Protein AF-A0A951XEW5-F1 (afdb_monomer_lite)

Structure (mmCIF, N/CA/C/O backbone):
data_AF-A0A951XEW5-F1
#
_entry.id   AF-A0A951XEW5-F1
#
loop_
_atom_site.group_PDB
_atom_site.id
_atom_site.type_symbol
_atom_site.label_atom_id
_atom_site.label_alt_id
_atom_site.label_comp_id
_atom_site.label_asym_id
_atom_site.label_entity_id
_atom_site.label_seq_id
_atom_site.pdbx_PDB_ins_code
_atom_site.Cartn_x
_atom_site.Cartn_y
_atom_site.Cartn_z
_atom_site.occupancy
_atom_site.B_iso_or_equiv
_atom_site.auth_seq_id
_atom_site.auth_comp_id
_atom_site.auth_asym_id
_atom_site.auth_atom_id
_atom_site.pdbx_PDB_model_num
ATOM 1 N N . MET A 1 1 ? -0.725 0.620 64.147 1.00 62.03 1 MET A N 1
ATOM 2 C CA . MET A 1 1 ? 0.063 -0.093 63.107 1.00 62.03 1 MET A CA 1
ATOM 3 C C . MET A 1 1 ? -0.770 -1.075 62.285 1.00 62.03 1 MET A C 1
ATOM 5 O O . MET A 1 1 ? -0.564 -1.118 61.082 1.00 62.03 1 MET A O 1
ATOM 9 N N . LYS A 1 2 ? -1.719 -1.820 62.874 1.00 61.78 2 LYS A N 1
ATOM 10 C CA . LYS A 1 2 ? -2.584 -2.757 62.128 1.00 61.78 2 LYS A CA 1
ATOM 11 C C . LYS A 1 2 ? -3.552 -2.051 61.157 1.00 61.78 2 LYS A C 1
ATOM 13 O O . LYS A 1 2 ? -3.728 -2.519 60.040 1.00 61.78 2 LYS A O 1
ATOM 18 N N . ASP A 1 3 ? -4.066 -0.878 61.533 1.00 65.50 3 ASP A N 1
ATOM 19 C CA . ASP A 1 3 ? -5.032 -0.125 60.709 1.00 65.50 3 ASP A CA 1
ATOM 20 C C . ASP A 1 3 ? -4.401 0.536 59.475 1.00 65.50 3 ASP A C 1
ATOM 22 O O . ASP A 1 3 ? -5.015 0.608 58.414 1.00 65.50 3 ASP A O 1
ATOM 26 N N . LEU A 1 4 ? -3.132 0.948 59.579 1.00 67.56 4 LEU A N 1
ATOM 27 C CA . LEU A 1 4 ? -2.380 1.496 58.447 1.00 67.56 4 LEU A CA 1
ATOM 28 C C . LEU A 1 4 ? -2.075 0.407 57.405 1.00 67.56 4 LEU A C 1
ATOM 30 O O . LEU A 1 4 ? -2.132 0.666 56.209 1.00 67.56 4 LEU A O 1
ATOM 34 N N . PHE A 1 5 ? -1.815 -0.826 57.850 1.00 73.00 5 PHE A N 1
ATOM 35 C CA . PHE A 1 5 ? -1.569 -1.964 56.962 1.00 73.00 5 PHE A CA 1
ATOM 36 C C . PHE A 1 5 ? -2.830 -2.371 56.178 1.00 73.00 5 PHE A C 1
ATOM 38 O O . PHE A 1 5 ? -2.744 -2.703 54.997 1.00 73.00 5 PHE A O 1
ATOM 45 N N . LEU A 1 6 ? -4.011 -2.270 56.801 1.00 70.50 6 LEU A N 1
ATOM 46 C CA . LEU A 1 6 ? -5.292 -2.503 56.125 1.00 70.50 6 LEU A CA 1
ATOM 47 C C . LEU A 1 6 ? -5.562 -1.482 55.008 1.00 70.50 6 LEU A C 1
ATOM 49 O O . LEU A 1 6 ? -6.054 -1.859 53.947 1.00 70.50 6 LEU A O 1
ATOM 53 N N . LEU A 1 7 ? -5.210 -0.210 55.220 1.00 72.06 7 LEU A N 1
ATOM 54 C CA . LEU A 1 7 ? -5.365 0.850 54.215 1.00 72.06 7 LEU A CA 1
ATOM 55 C C . LEU A 1 7 ? -4.485 0.618 52.976 1.00 72.06 7 LEU A C 1
ATOM 57 O O . LEU A 1 7 ? -4.946 0.826 51.853 1.00 72.06 7 LEU A O 1
ATOM 61 N N . PHE A 1 8 ? -3.254 0.130 53.162 1.00 73.00 8 PHE A N 1
ATOM 62 C CA . PHE A 1 8 ? -2.364 -0.217 52.047 1.00 73.00 8 PHE A CA 1
ATOM 63 C C . PHE A 1 8 ? -2.865 -1.418 51.241 1.00 73.00 8 PHE A C 1
ATOM 65 O O . PHE A 1 8 ? -2.822 -1.392 50.011 1.00 73.00 8 PHE A O 1
ATOM 72 N N . LEU A 1 9 ? -3.389 -2.445 51.916 1.00 73.69 9 LEU A N 1
ATOM 73 C CA . LEU A 1 9 ? -3.990 -3.594 51.240 1.00 73.69 9 LEU A CA 1
ATOM 74 C C . LEU A 1 9 ? -5.226 -3.175 50.435 1.00 73.69 9 LEU A C 1
ATOM 76 O O . LEU A 1 9 ? -5.354 -3.553 49.273 1.00 73.69 9 LEU A O 1
ATOM 80 N N . LEU A 1 10 ? -6.096 -2.337 51.006 1.00 74.31 10 LEU A N 1
ATOM 81 C CA . LEU A 1 10 ? -7.309 -1.872 50.333 1.00 74.31 10 LEU A CA 1
ATOM 82 C C . LEU A 1 10 ? -6.996 -1.050 49.068 1.00 74.31 10 LEU A C 1
ATOM 84 O O . LEU A 1 10 ? -7.642 -1.248 48.041 1.00 74.31 10 LEU A O 1
ATOM 88 N N . GLN A 1 11 ? -5.972 -0.186 49.096 1.00 71.62 11 GLN A N 1
ATOM 89 C CA . GLN A 1 11 ? -5.530 0.551 47.902 1.00 71.62 11 GLN A CA 1
ATOM 90 C C . GLN A 1 11 ? -4.992 -0.363 46.797 1.00 71.62 11 GLN A C 1
ATOM 92 O O . GLN A 1 11 ? -5.251 -0.104 45.619 1.00 71.62 11 GLN A O 1
ATOM 97 N N . TRP A 1 12 ? -4.273 -1.426 47.160 1.00 73.38 12 TRP A N 1
ATOM 98 C CA . TRP A 1 12 ? -3.782 -2.421 46.206 1.00 73.38 12 TRP A CA 1
ATOM 99 C C . TRP A 1 12 ? -4.925 -3.181 45.537 1.00 73.38 12 TRP A C 1
ATOM 101 O O . TRP A 1 12 ? -4.924 -3.344 44.318 1.00 73.38 12 TRP A O 1
ATOM 111 N N . PHE A 1 13 ? -5.940 -3.577 46.307 1.00 74.44 13 PHE A N 1
ATOM 112 C CA . PHE A 1 13 ? -7.122 -4.236 45.752 1.00 74.44 13 PHE A CA 1
ATOM 113 C C . PHE A 1 13 ? -7.912 -3.324 44.809 1.00 74.44 13 PHE A C 1
ATOM 115 O O . PHE A 1 13 ? -8.374 -3.793 43.773 1.00 74.44 13 PHE A O 1
ATOM 122 N N . ILE A 1 14 ? -8.025 -2.027 45.111 1.00 71.75 14 ILE A N 1
ATOM 123 C CA . ILE A 1 14 ? -8.707 -1.067 44.231 1.00 71.75 14 ILE A CA 1
ATOM 124 C C . ILE A 1 14 ? -7.940 -0.892 42.908 1.00 71.75 14 ILE A C 1
ATOM 126 O O . ILE A 1 14 ? -8.555 -0.951 41.845 1.00 71.75 14 ILE A O 1
ATOM 130 N N . HIS A 1 15 ? -6.609 -0.752 42.946 1.00 64.81 15 HIS A N 1
ATOM 131 C CA . HIS A 1 15 ? -5.794 -0.659 41.725 1.00 64.81 15 HIS A CA 1
ATOM 132 C C . HIS A 1 15 ? -5.831 -1.952 40.900 1.00 64.81 15 HIS A C 1
ATOM 134 O O . HIS A 1 15 ? -5.965 -1.891 39.679 1.00 64.81 15 HIS A O 1
ATOM 140 N N . ALA A 1 16 ? -5.775 -3.119 41.549 1.00 66.50 16 ALA A N 1
ATOM 141 C CA . ALA A 1 16 ? -5.870 -4.410 40.870 1.00 66.50 16 ALA A CA 1
ATOM 142 C C . ALA A 1 16 ? -7.253 -4.633 40.230 1.00 66.50 16 ALA A C 1
ATOM 144 O O . ALA A 1 16 ? -7.348 -5.106 39.097 1.00 66.50 16 ALA A O 1
ATOM 145 N N . ALA A 1 17 ? -8.331 -4.252 40.921 1.00 65.19 17 ALA A N 1
ATOM 146 C CA . ALA A 1 17 ? -9.692 -4.367 40.401 1.00 65.19 17 ALA A CA 1
ATOM 147 C C . ALA A 1 17 ? -9.945 -3.425 39.211 1.00 65.19 17 ALA A C 1
ATOM 149 O O . ALA A 1 17 ? -10.583 -3.830 38.239 1.00 65.19 17 ALA A O 1
ATOM 150 N N . LEU A 1 18 ? -9.409 -2.199 39.255 1.00 59.62 18 LEU A N 1
ATOM 151 C CA . LEU A 1 18 ? -9.473 -1.249 38.138 1.00 59.62 18 LEU A CA 1
ATOM 152 C C . LEU A 1 18 ? -8.671 -1.743 36.924 1.00 59.62 18 LEU A C 1
ATOM 154 O O . LEU A 1 18 ? -9.182 -1.689 35.807 1.00 59.62 18 LEU A O 1
ATOM 158 N N . TYR A 1 19 ? -7.471 -2.296 37.135 1.00 58.34 19 TYR A N 1
ATOM 159 C CA . TYR A 1 19 ? -6.644 -2.865 36.062 1.00 58.34 19 TYR A CA 1
ATOM 160 C C . TYR A 1 19 ? -7.326 -4.057 35.364 1.00 58.34 19 TYR A C 1
ATOM 162 O O . TYR A 1 19 ? -7.317 -4.163 34.139 1.00 58.34 19 TYR A O 1
ATOM 170 N N . SER A 1 20 ? -8.003 -4.921 36.128 1.00 57.03 20 SER A N 1
ATOM 171 C CA . SER A 1 20 ? -8.747 -6.065 35.578 1.00 57.03 20 SER A CA 1
ATOM 172 C C . SER A 1 20 ? -9.979 -5.659 34.753 1.00 57.03 20 SER A C 1
ATOM 174 O O . SER A 1 20 ? -10.369 -6.376 33.828 1.00 57.03 20 SER A O 1
ATOM 176 N N . GLN A 1 21 ? -10.609 -4.514 35.046 1.00 54.44 21 GLN A N 1
ATOM 177 C CA . GLN A 1 21 ? -11.766 -4.050 34.272 1.00 54.44 21 GLN A CA 1
ATOM 178 C C . GLN A 1 21 ? -11.391 -3.479 32.900 1.00 54.44 21 GLN A C 1
ATOM 180 O O . GLN A 1 21 ? -12.202 -3.573 31.980 1.00 54.44 21 GLN A O 1
ATOM 185 N N . THR A 1 22 ? -10.174 -2.959 32.718 1.00 53.25 22 THR A N 1
ATOM 186 C CA . THR A 1 22 ? -9.716 -2.457 31.410 1.00 53.25 22 THR A CA 1
ATOM 187 C C . THR A 1 22 ? -9.518 -3.549 30.352 1.00 53.25 22 THR A C 1
ATOM 189 O O . THR A 1 22 ? -9.592 -3.244 29.164 1.00 53.25 22 THR A O 1
ATOM 192 N N . GLU A 1 23 ? -9.348 -4.818 30.740 1.00 56.56 23 GLU A N 1
ATOM 193 C CA . GLU A 1 23 ? -9.147 -5.929 29.790 1.00 56.56 23 GLU A CA 1
ATOM 194 C C . GLU A 1 23 ? -10.444 -6.570 29.280 1.00 56.56 23 GLU A C 1
ATOM 196 O O . GLU A 1 23 ? -10.444 -7.214 28.232 1.00 56.56 23 GLU A O 1
ATOM 201 N N . ARG A 1 24 ? -11.587 -6.372 29.949 1.00 52.72 24 ARG A N 1
ATOM 202 C CA . ARG A 1 24 ? -12.875 -6.912 29.479 1.00 52.72 24 ARG A CA 1
ATOM 203 C C . ARG A 1 24 ? -13.643 -5.900 28.643 1.00 52.72 24 ARG A C 1
ATOM 205 O O . ARG A 1 24 ? -14.783 -5.547 28.942 1.00 52.72 24 ARG A O 1
ATOM 212 N N . ARG A 1 25 ? -13.049 -5.481 27.526 1.00 58.88 25 ARG A N 1
ATOM 213 C CA . ARG A 1 25 ? -13.841 -4.925 26.429 1.00 58.88 25 ARG A CA 1
ATOM 214 C C . ARG A 1 25 ? -14.566 -6.094 25.766 1.00 58.88 25 ARG A C 1
ATOM 216 O O . ARG A 1 25 ? -13.989 -6.814 24.963 1.00 58.88 25 ARG A O 1
ATOM 223 N N . SER A 1 26 ? -15.825 -6.307 26.141 1.00 58.66 26 SER A N 1
ATOM 224 C CA . SER A 1 26 ? -16.724 -7.216 25.426 1.00 58.66 26 SER A CA 1
ATOM 225 C C . SER A 1 26 ? -16.938 -6.657 24.021 1.00 58.66 26 SER A C 1
ATOM 227 O O . SER A 1 26 ? -17.861 -5.872 23.803 1.00 58.66 26 SER A O 1
ATOM 229 N N . SER A 1 27 ? -16.059 -6.986 23.073 1.00 65.12 27 SER A N 1
ATOM 230 C CA . SER A 1 27 ? -16.312 -6.679 21.673 1.00 65.12 27 SER A CA 1
ATOM 231 C C . SER A 1 27 ? -17.489 -7.540 21.246 1.00 65.12 27 SER A C 1
ATOM 233 O O . SER A 1 27 ? -17.379 -8.765 21.183 1.00 65.12 27 SER A O 1
ATOM 235 N N . SER A 1 28 ? -18.627 -6.911 20.968 1.00 69.31 28 SER A N 1
ATOM 236 C CA . SER A 1 28 ? -19.616 -7.529 20.092 1.00 69.31 28 SER A CA 1
ATOM 237 C C . SER A 1 28 ? -18.859 -8.007 18.857 1.00 69.31 28 SER A C 1
ATOM 239 O O . SER A 1 28 ? -18.152 -7.202 18.247 1.00 69.31 28 SER A O 1
ATOM 241 N N . ILE A 1 29 ? -18.929 -9.296 18.534 1.00 75.88 29 ILE A N 1
ATOM 242 C CA . ILE A 1 29 ? -18.338 -9.796 17.294 1.00 75.88 29 ILE A CA 1
ATOM 243 C C . ILE A 1 29 ? -19.054 -9.059 16.161 1.00 75.88 29 ILE A C 1
ATOM 245 O O . ILE A 1 29 ? -20.248 -9.264 15.950 1.00 75.88 29 ILE A O 1
ATOM 249 N N . THR A 1 30 ? -18.355 -8.142 15.499 1.00 82.38 30 THR A N 1
ATOM 250 C CA . THR A 1 30 ? -18.876 -7.485 14.303 1.00 82.38 30 THR A CA 1
ATOM 251 C C . THR A 1 30 ? -18.817 -8.506 13.180 1.00 82.38 30 THR A C 1
ATOM 253 O O . THR A 1 30 ? -17.746 -9.029 12.879 1.00 82.38 30 THR A O 1
ATOM 256 N N . GLU A 1 31 ? -19.965 -8.823 12.589 1.00 90.62 31 GLU A N 1
ATOM 257 C CA . GLU A 1 31 ? -20.014 -9.672 11.404 1.00 90.62 31 GLU A CA 1
ATOM 258 C C . GLU A 1 31 ? -19.260 -8.986 10.257 1.00 90.62 31 GLU A C 1
ATOM 260 O O . GLU A 1 31 ? -19.545 -7.837 9.912 1.00 90.62 31 GLU A O 1
ATOM 265 N N . VAL A 1 32 ? -18.281 -9.685 9.681 1.00 92.94 32 VAL A N 1
ATOM 266 C CA . VAL A 1 32 ? -17.502 -9.198 8.540 1.00 92.94 32 VAL A CA 1
ATOM 267 C C . VAL A 1 32 ? -18.120 -9.754 7.266 1.00 92.94 32 VAL A C 1
ATOM 269 O O . VAL A 1 32 ? -18.130 -10.964 7.046 1.00 92.94 32 VAL A O 1
ATOM 272 N N . THR A 1 33 ? -18.637 -8.868 6.418 1.00 95.00 33 THR A N 1
ATOM 273 C CA . THR A 1 33 ? -19.183 -9.244 5.111 1.00 95.00 33 THR A CA 1
ATOM 274 C C . THR A 1 33 ? -18.056 -9.252 4.074 1.00 95.00 33 THR A C 1
ATOM 276 O O . THR A 1 33 ? -17.384 -8.228 3.922 1.00 95.00 33 THR A O 1
ATOM 279 N N . PRO A 1 34 ? -17.834 -10.359 3.340 1.00 94.19 34 PRO A N 1
ATOM 280 C CA . PRO A 1 34 ? -16.875 -10.389 2.239 1.00 94.19 34 PRO A CA 1
ATOM 281 C C . PRO A 1 34 ? -17.232 -9.393 1.126 1.00 94.19 34 PRO A C 1
ATOM 283 O O . PRO A 1 34 ? -18.408 -9.098 0.900 1.00 94.19 34 PRO A O 1
ATOM 286 N N . GLY A 1 35 ? -16.227 -8.919 0.388 1.00 92.69 35 GLY A N 1
ATOM 287 C CA . GLY A 1 35 ? -16.455 -8.151 -0.837 1.00 92.69 35 GLY A CA 1
ATOM 288 C C . GLY A 1 35 ? -17.196 -8.977 -1.893 1.00 92.69 35 GLY A C 1
ATOM 289 O O . GLY A 1 35 ? -17.087 -10.205 -1.927 1.00 92.69 35 GLY A O 1
ATOM 290 N N . LYS A 1 36 ? -17.959 -8.324 -2.781 1.00 90.06 36 LYS A N 1
ATOM 291 C CA . LYS A 1 36 ? -18.800 -9.031 -3.773 1.00 90.06 36 LYS A CA 1
ATOM 292 C C . LYS A 1 36 ? -18.005 -9.697 -4.903 1.00 90.06 36 LYS A C 1
ATOM 294 O O . LYS A 1 36 ? -18.587 -10.400 -5.725 1.00 90.06 36 LYS A O 1
ATOM 299 N N . GLY A 1 37 ? -16.693 -9.488 -4.953 1.00 85.44 37 GLY A N 1
ATOM 300 C CA . GLY A 1 37 ? -15.785 -10.072 -5.932 1.00 85.44 37 GLY A CA 1
ATOM 301 C C . GLY A 1 37 ? -14.329 -9.898 -5.510 1.00 85.44 37 GLY A C 1
ATOM 302 O O . GLY A 1 37 ? -14.046 -9.437 -4.408 1.00 85.44 37 GLY A O 1
ATOM 303 N N . TYR A 1 38 ? -13.402 -10.241 -6.404 1.00 79.38 38 TYR A N 1
ATOM 304 C CA . TYR A 1 38 ? -11.962 -10.236 -6.109 1.00 79.38 38 TYR A CA 1
ATOM 305 C C . TYR A 1 38 ? -11.375 -8.842 -5.859 1.00 79.38 38 TYR A C 1
ATOM 307 O O . TYR A 1 38 ? -10.349 -8.723 -5.206 1.00 79.38 38 TYR A O 1
ATOM 315 N N . THR A 1 39 ? -12.029 -7.795 -6.365 1.00 81.56 39 THR A N 1
ATOM 316 C CA . THR A 1 39 ? -11.543 -6.411 -6.291 1.00 81.56 39 THR A CA 1
ATOM 317 C C . THR A 1 39 ? -12.202 -5.596 -5.182 1.00 81.56 39 THR A C 1
ATOM 319 O O . THR A 1 39 ? -11.867 -4.427 -5.005 1.00 81.56 39 THR A O 1
ATOM 322 N N . GLU A 1 40 ? -13.186 -6.162 -4.478 1.00 91.31 40 GLU A N 1
ATOM 323 C CA . GLU A 1 40 ? -13.910 -5.454 -3.425 1.00 91.31 40 GLU A CA 1
ATOM 324 C C . GLU A 1 40 ? -13.372 -5.850 -2.044 1.00 91.31 40 GLU A C 1
ATOM 326 O O . GLU A 1 40 ? -13.273 -7.040 -1.740 1.00 91.31 40 GLU A O 1
ATOM 331 N N . PRO A 1 41 ? -13.042 -4.874 -1.185 1.00 95.44 41 PRO A N 1
ATOM 332 C CA . PRO A 1 41 ? -12.597 -5.154 0.171 1.00 95.44 41 PRO A CA 1
ATOM 333 C C . PRO A 1 41 ? -13.764 -5.659 1.045 1.00 95.44 41 PRO A C 1
ATOM 335 O O . PRO A 1 41 ? -14.924 -5.336 0.766 1.00 95.44 41 PRO A O 1
ATOM 338 N N . PRO A 1 42 ? -13.491 -6.426 2.119 1.00 95.69 42 PRO A N 1
ATOM 339 C CA . PRO A 1 42 ? -14.510 -6.776 3.105 1.00 95.69 42 PRO A CA 1
ATOM 340 C C . PRO A 1 42 ? -15.007 -5.534 3.861 1.00 95.69 42 PRO A C 1
ATOM 342 O O . PRO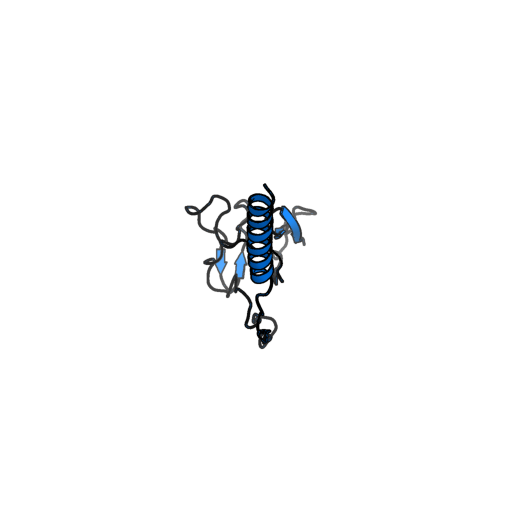 A 1 42 ? -14.367 -4.480 3.860 1.00 95.69 42 PRO A O 1
ATOM 345 N N . SER A 1 43 ? -16.160 -5.654 4.521 1.00 95.12 43 SER A N 1
ATOM 346 C CA . SER A 1 43 ? -16.870 -4.522 5.137 1.00 95.12 43 SER A CA 1
ATOM 347 C C . SER A 1 43 ? -16.100 -3.786 6.239 1.00 95.12 43 SER A C 1
ATOM 349 O O . SER A 1 43 ? -16.440 -2.649 6.556 1.00 95.12 43 SER A O 1
ATOM 351 N N . ASP A 1 44 ? -15.109 -4.429 6.855 1.00 94.62 44 ASP A N 1
ATOM 352 C CA . ASP A 1 44 ? -14.293 -3.887 7.944 1.00 94.62 44 ASP A CA 1
ATOM 353 C C . ASP A 1 44 ? -12.909 -3.387 7.492 1.00 94.62 44 ASP A C 1
ATOM 355 O O . ASP A 1 44 ? -12.160 -2.829 8.298 1.00 94.62 44 ASP A O 1
ATOM 359 N N . ALA A 1 45 ? -12.557 -3.551 6.215 1.00 95.75 45 ALA A N 1
ATOM 360 C CA . ALA A 1 45 ? -11.237 -3.187 5.725 1.00 95.75 45 ALA A CA 1
ATOM 361 C C . ALA A 1 45 ? -11.050 -1.671 5.587 1.00 95.75 45 ALA A C 1
ATOM 363 O O . ALA A 1 45 ? -11.903 -0.927 5.096 1.00 95.75 45 ALA A O 1
ATOM 364 N N . VAL A 1 46 ? -9.845 -1.221 5.937 1.00 96.75 46 VAL A N 1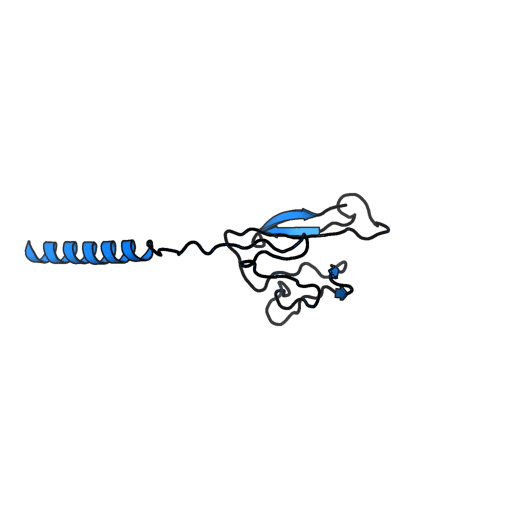
ATOM 365 C CA . VAL A 1 46 ? -9.358 0.108 5.567 1.00 96.75 46 VAL A CA 1
ATOM 366 C C . VAL A 1 46 ? -8.880 0.055 4.120 1.00 96.75 46 VAL A C 1
ATOM 368 O O . VAL A 1 46 ? -7.894 -0.608 3.802 1.00 96.75 46 VAL A O 1
ATOM 371 N N . VAL A 1 47 ? -9.568 0.773 3.235 1.00 96.62 47 VAL A N 1
ATOM 372 C CA . VAL A 1 47 ? -9.214 0.825 1.813 1.00 96.62 47 VAL A CA 1
ATOM 373 C C . VAL A 1 47 ? -8.017 1.748 1.611 1.00 96.62 47 VAL A C 1
ATOM 375 O O . VAL A 1 47 ? -8.160 2.967 1.606 1.00 96.62 47 VAL A O 1
ATOM 378 N N . LEU A 1 48 ? -6.829 1.165 1.432 1.00 97.19 48 LEU A N 1
ATOM 379 C CA . LEU A 1 48 ? -5.600 1.928 1.188 1.00 97.19 48 LEU A CA 1
ATOM 380 C C . LEU A 1 48 ? -5.538 2.512 -0.230 1.00 97.19 48 LEU A C 1
ATOM 382 O O . LEU A 1 48 ? -4.886 3.532 -0.447 1.00 97.19 48 LEU A O 1
ATOM 386 N N . PHE A 1 49 ? -6.196 1.886 -1.206 1.00 96.88 49 PHE A N 1
ATOM 387 C CA . PHE A 1 49 ? -6.256 2.381 -2.577 1.00 96.88 49 PHE A CA 1
ATOM 388 C C . PHE A 1 49 ? -7.510 1.870 -3.292 1.00 96.88 49 PHE A C 1
ATOM 390 O O . PHE A 1 49 ? -7.747 0.669 -3.347 1.00 96.88 49 PHE A O 1
ATOM 397 N N . ASP A 1 50 ? -8.303 2.789 -3.844 1.00 93.94 50 ASP A N 1
ATOM 398 C CA . ASP A 1 50 ? -9.585 2.517 -4.517 1.00 93.94 50 ASP A CA 1
ATOM 399 C C . ASP A 1 50 ? -9.526 2.751 -6.039 1.00 93.94 50 ASP A C 1
ATOM 401 O O . ASP A 1 50 ? -10.556 2.878 -6.704 1.00 93.94 50 ASP A O 1
ATOM 405 N N . GLY A 1 51 ? -8.318 2.888 -6.591 1.00 95.31 51 GLY A N 1
ATOM 406 C CA . GLY A 1 51 ? -8.101 3.217 -7.997 1.00 95.31 51 GLY A CA 1
ATOM 407 C C . GLY A 1 51 ? -8.013 4.714 -8.309 1.00 95.31 51 GLY A C 1
ATOM 408 O O . GLY A 1 51 ? -7.705 5.059 -9.451 1.00 95.31 51 GLY A O 1
ATOM 409 N N . LYS A 1 52 ? -8.265 5.619 -7.348 1.00 95.69 52 LYS A N 1
ATOM 410 C CA . LYS A 1 52 ? -8.413 7.058 -7.651 1.00 95.69 52 LYS A CA 1
ATOM 411 C C . LYS A 1 52 ? -7.257 7.938 -7.203 1.00 95.69 52 LYS A C 1
ATOM 413 O O . LYS A 1 52 ? -6.891 8.862 -7.926 1.00 95.69 52 LYS A O 1
ATOM 418 N N . ASN A 1 53 ? -6.728 7.738 -6.000 1.00 95.25 53 ASN A N 1
ATOM 419 C CA . ASN A 1 53 ? -5.752 8.657 -5.406 1.00 95.25 53 ASN A CA 1
ATOM 420 C C . ASN A 1 53 ? -4.890 7.977 -4.334 1.00 95.25 53 ASN A C 1
ATOM 422 O O . ASN A 1 53 ? -5.149 6.849 -3.934 1.00 95.25 53 ASN A O 1
ATOM 426 N N . LEU A 1 54 ? -3.874 8.696 -3.857 1.00 95.38 54 LEU A N 1
ATOM 427 C CA . LEU A 1 54 ? -2.954 8.248 -2.811 1.00 95.38 54 LEU A CA 1
ATOM 428 C C . LEU A 1 54 ? -3.268 8.883 -1.444 1.00 95.38 54 LEU A C 1
ATOM 430 O O . LEU A 1 54 ? -2.357 9.176 -0.678 1.00 95.38 54 LEU A O 1
ATOM 434 N N . ASN A 1 55 ? -4.539 9.138 -1.118 1.00 94.69 55 ASN A N 1
ATOM 435 C CA . ASN A 1 55 ? -4.895 9.884 0.096 1.00 94.69 55 ASN A CA 1
ATOM 436 C C . ASN A 1 55 ? -4.524 9.167 1.402 1.00 94.69 55 ASN A C 1
ATOM 438 O O . ASN A 1 55 ? -4.288 9.851 2.396 1.00 94.69 55 ASN A O 1
ATOM 442 N N . GLU A 1 56 ? -4.442 7.837 1.412 1.00 95.50 56 GLU A N 1
ATOM 443 C CA . GLU A 1 56 ? -3.989 7.050 2.573 1.00 95.50 56 GLU A CA 1
ATOM 444 C C . GLU A 1 56 ? -2.461 6.866 2.613 1.00 95.50 56 GLU A C 1
ATOM 446 O O . GLU A 1 56 ? -1.938 6.238 3.533 1.00 95.50 56 GLU A O 1
ATOM 451 N N . TRP A 1 57 ? -1.735 7.449 1.653 1.00 95.12 57 TRP A N 1
ATOM 452 C CA . TRP A 1 57 ? -0.288 7.313 1.507 1.00 95.12 57 TRP A CA 1
ATOM 453 C C . TRP A 1 57 ? 0.437 8.649 1.664 1.00 95.12 57 TRP A C 1
ATOM 455 O O . TRP A 1 57 ? -0.098 9.728 1.397 1.00 95.12 57 TRP A O 1
ATOM 465 N N . GLU A 1 58 ? 1.697 8.572 2.063 1.00 92.75 58 GLU A N 1
ATOM 466 C CA . GLU A 1 58 ? 2.601 9.707 2.198 1.00 92.75 58 GLU A CA 1
ATOM 467 C C . GLU A 1 58 ? 4.038 9.325 1.834 1.00 92.75 58 GLU A C 1
ATOM 469 O O . GLU A 1 58 ? 4.379 8.151 1.653 1.00 92.75 58 GLU A O 1
ATOM 474 N N . SER A 1 59 ? 4.898 10.335 1.707 1.00 91.00 59 SER A N 1
ATOM 475 C CA . SER A 1 59 ? 6.334 10.098 1.625 1.00 91.00 59 SER A CA 1
ATOM 476 C C . SER A 1 59 ? 6.891 9.760 3.013 1.00 91.00 59 SER A C 1
ATOM 478 O O . SER A 1 59 ? 6.561 10.452 3.977 1.00 91.00 59 SER A O 1
ATOM 480 N N . PRO A 1 60 ? 7.846 8.818 3.124 1.00 87.31 60 PRO A N 1
ATOM 481 C CA . PRO A 1 60 ? 8.560 8.561 4.379 1.00 87.31 60 PRO A CA 1
ATOM 482 C C . PRO A 1 60 ? 9.362 9.769 4.892 1.00 87.31 60 PRO A C 1
ATOM 484 O O . PRO A 1 60 ? 9.836 9.769 6.022 1.00 87.31 60 PRO A O 1
ATOM 487 N N . LYS A 1 61 ? 9.518 10.825 4.080 1.00 83.25 61 LYS A N 1
ATOM 488 C CA . LYS A 1 61 ? 10.141 12.094 4.488 1.00 83.25 61 LYS A CA 1
ATOM 489 C C . LYS A 1 61 ? 9.236 12.962 5.384 1.00 83.25 61 LYS A C 1
ATOM 491 O O . LYS A 1 61 ? 9.689 14.011 5.839 1.00 83.25 61 LYS A O 1
ATOM 496 N N . GLY A 1 62 ? 7.990 12.550 5.633 1.00 67.06 62 GLY A N 1
ATOM 497 C CA . GLY A 1 62 ? 7.040 13.217 6.528 1.00 67.06 62 GLY A CA 1
ATOM 498 C C . GLY A 1 6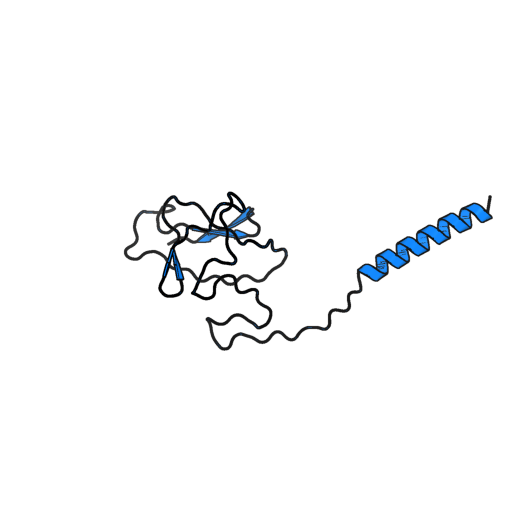2 ? 6.108 14.224 5.842 1.00 67.06 62 GLY A C 1
ATOM 499 O O . GLY A 1 62 ? 6.200 14.471 4.640 1.00 67.06 62 GLY A O 1
ATOM 500 N N . ASN A 1 63 ? 5.228 14.829 6.649 1.00 60.88 63 ASN A N 1
ATOM 501 C CA . ASN A 1 63 ? 3.953 15.491 6.302 1.00 60.88 63 ASN A CA 1
ATOM 502 C C . ASN A 1 63 ? 3.987 16.565 5.192 1.00 60.88 63 ASN A C 1
ATOM 504 O O . ASN A 1 63 ? 2.938 16.942 4.677 1.00 60.88 63 ASN A O 1
ATOM 508 N N . ASN A 1 64 ? 5.167 17.065 4.819 1.00 64.38 64 ASN A N 1
ATOM 509 C CA . ASN A 1 64 ? 5.339 18.066 3.760 1.00 64.38 64 ASN A CA 1
ATOM 510 C C . ASN A 1 64 ? 5.680 17.456 2.390 1.00 64.38 64 ASN A C 1
ATOM 512 O O . ASN A 1 64 ? 5.830 18.189 1.413 1.00 64.38 64 ASN A O 1
ATOM 516 N N . TYR A 1 65 ? 5.816 16.131 2.303 1.00 69.69 65 TYR A N 1
ATOM 517 C CA . TYR A 1 65 ? 6.167 15.422 1.080 1.00 69.69 65 TYR A CA 1
ATOM 518 C C . TYR A 1 65 ? 5.054 14.445 0.697 1.00 69.69 65 TYR A C 1
ATOM 520 O O . TYR A 1 65 ? 4.721 13.512 1.428 1.00 69.69 65 TYR A O 1
ATOM 528 N N . LEU A 1 66 ? 4.472 14.667 -0.480 1.00 81.31 66 LEU A N 1
ATOM 529 C CA . LEU A 1 66 ? 3.402 13.829 -1.013 1.00 81.31 66 LEU A CA 1
ATOM 530 C C . LEU A 1 66 ? 3.943 12.474 -1.480 1.00 81.31 66 LEU A C 1
ATOM 532 O O . LEU A 1 66 ? 5.094 12.366 -1.909 1.00 81.31 66 LEU A O 1
ATOM 536 N N . ALA A 1 67 ? 3.087 11.453 -1.453 1.00 86.12 67 ALA A N 1
ATOM 537 C CA . ALA A 1 67 ? 3.343 10.212 -2.169 1.00 86.12 67 ALA A CA 1
ATOM 538 C C . ALA A 1 67 ? 3.484 10.523 -3.672 1.00 86.12 67 ALA A C 1
ATOM 540 O O . ALA A 1 67 ? 2.597 11.120 -4.280 1.00 86.12 67 ALA A O 1
ATOM 541 N N . THR A 1 68 ? 4.628 10.170 -4.258 1.00 86.94 68 THR A N 1
ATOM 542 C CA . THR A 1 68 ? 5.035 10.622 -5.604 1.00 86.94 68 THR A CA 1
ATOM 543 C C . THR A 1 68 ? 4.699 9.633 -6.714 1.00 86.94 68 THR A C 1
ATOM 545 O O . THR A 1 68 ? 4.996 9.882 -7.884 1.00 86.94 68 THR A O 1
ATOM 548 N N . TRP A 1 69 ? 4.113 8.490 -6.364 1.00 93.81 69 TRP A N 1
ATOM 549 C CA . TRP A 1 69 ? 3.785 7.451 -7.328 1.00 93.81 69 TRP A CA 1
ATOM 550 C C . TRP A 1 69 ? 2.640 7.915 -8.234 1.00 93.81 69 TRP A C 1
ATOM 552 O O . TRP A 1 69 ? 1.705 8.591 -7.803 1.00 93.81 69 TRP A O 1
ATOM 562 N N . LYS A 1 70 ? 2.723 7.590 -9.527 1.00 93.31 70 LYS A N 1
ATOM 563 C CA . LYS A 1 70 ? 1.757 8.083 -10.517 1.00 93.31 70 LYS A CA 1
ATOM 564 C C . LYS A 1 70 ? 0.509 7.209 -10.505 1.00 93.31 70 LYS A C 1
ATOM 566 O O . LYS A 1 70 ? 0.630 6.015 -10.758 1.00 93.31 70 LYS A O 1
ATOM 571 N N . VAL A 1 71 ? -0.661 7.806 -10.286 1.00 96.06 71 VAL A N 1
ATOM 572 C CA . VAL A 1 71 ? -1.966 7.137 -10.414 1.00 96.06 71 VAL A CA 1
ATOM 573 C C . VAL A 1 71 ? -2.491 7.288 -11.841 1.00 96.06 71 VAL A C 1
ATOM 575 O O . VAL A 1 71 ? -2.528 8.396 -12.380 1.00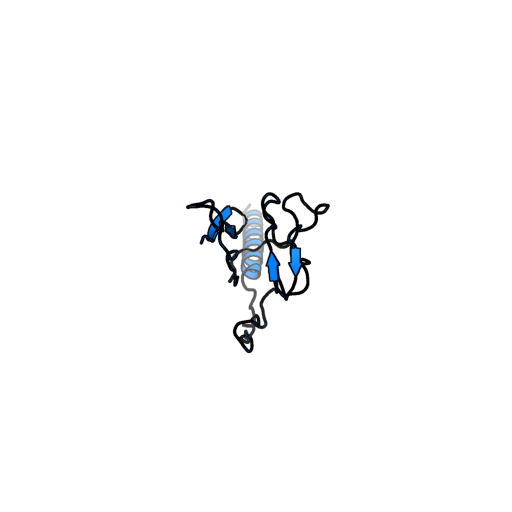 96.06 71 VAL A O 1
ATOM 578 N N . SER A 1 72 ? -2.902 6.183 -12.453 1.00 96.12 72 SER A N 1
ATOM 579 C CA . SER A 1 72 ? -3.578 6.157 -13.752 1.00 96.12 72 SER A CA 1
ATOM 580 C C . SER A 1 72 ? -4.281 4.820 -13.954 1.00 96.12 72 SER A C 1
ATOM 582 O O . SER A 1 72 ? -3.757 3.797 -13.530 1.00 96.12 72 SER A O 1
ATOM 584 N N . GLU A 1 73 ? -5.425 4.820 -14.644 1.00 94.75 73 GLU A N 1
ATOM 585 C CA . GLU A 1 73 ? -6.099 3.581 -15.078 1.00 94.75 73 GLU A CA 1
ATOM 586 C C . GLU A 1 73 ? -6.428 2.607 -13.927 1.00 94.75 73 GLU A C 1
ATOM 588 O O . GLU A 1 73 ? -6.402 1.393 -14.096 1.00 94.75 73 GLU A O 1
ATOM 593 N N . GLY A 1 74 ? -6.739 3.132 -12.737 1.00 95.06 74 GLY A N 1
ATOM 594 C CA . GLY A 1 74 ? -7.130 2.312 -11.588 1.00 95.06 74 GLY A CA 1
ATOM 595 C C . GLY A 1 74 ? -5.971 1.654 -10.834 1.00 95.06 74 GLY A C 1
ATOM 596 O O . GLY A 1 74 ? -6.231 0.872 -9.929 1.00 95.06 74 GLY A O 1
ATOM 597 N N . PHE A 1 75 ? -4.712 1.975 -11.154 1.00 95.25 75 PHE A N 1
ATOM 598 C CA . PHE A 1 75 ? -3.522 1.552 -10.405 1.00 9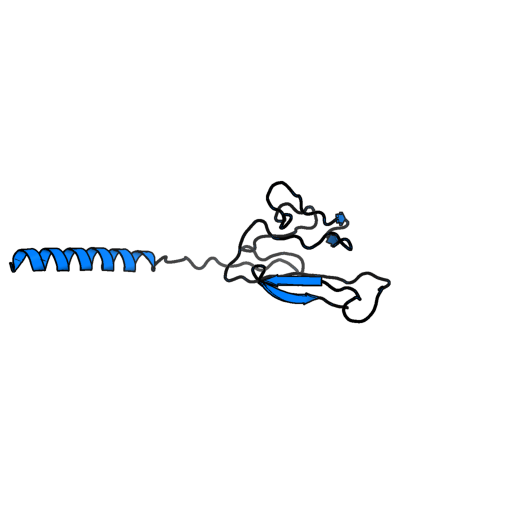5.25 75 PHE A CA 1
ATOM 599 C C . PHE A 1 75 ? -2.555 2.723 -10.190 1.00 95.25 75 PHE A C 1
ATOM 601 O O . PHE A 1 75 ? -2.683 3.787 -10.800 1.00 95.25 75 PHE A O 1
ATOM 608 N N . PHE A 1 76 ? -1.566 2.540 -9.317 1.00 95.75 76 PHE A N 1
ATOM 609 C CA . PHE A 1 76 ? -0.423 3.442 -9.223 1.00 95.75 76 PHE A CA 1
ATOM 610 C C . PHE A 1 76 ? 0.871 2.743 -9.629 1.00 95.75 76 PHE A C 1
ATOM 612 O O . PHE A 1 76 ? 0.991 1.524 -9.543 1.00 95.75 76 PHE A O 1
ATOM 619 N N . THR A 1 77 ? 1.849 3.516 -10.094 1.00 94.19 77 THR A N 1
ATOM 620 C CA . THR A 1 77 ? 3.139 2.997 -10.563 1.00 94.19 77 THR A CA 1
ATOM 621 C C . THR A 1 77 ? 4.281 3.580 -9.746 1.00 94.19 77 THR A C 1
ATOM 623 O O . THR A 1 77 ? 4.426 4.805 -9.671 1.00 94.19 77 THR A O 1
ATOM 626 N N . ALA A 1 78 ? 5.114 2.695 -9.194 1.00 91.00 78 ALA A N 1
ATOM 627 C CA . ALA A 1 78 ? 6.380 3.043 -8.564 1.00 91.00 78 ALA A CA 1
ATOM 628 C C . ALA A 1 78 ? 7.354 3.607 -9.615 1.00 91.00 78 ALA A C 1
ATOM 630 O O . ALA A 1 78 ? 7.737 2.885 -10.541 1.00 91.00 78 ALA A O 1
ATOM 631 N N . PRO A 1 79 ? 7.769 4.882 -9.525 1.00 83.06 79 PRO A N 1
ATOM 632 C CA . PRO A 1 79 ? 8.733 5.431 -10.458 1.00 83.06 79 PRO A CA 1
ATOM 633 C C . PRO A 1 79 ? 10.155 5.040 -10.039 1.00 83.06 79 PRO A C 1
ATOM 635 O O . PRO A 1 79 ? 10.525 5.110 -8.866 1.00 83.06 79 PRO A O 1
ATOM 638 N N . SER A 1 80 ? 10.982 4.670 -11.017 1.00 76.00 80 SER A N 1
ATOM 639 C CA . SER A 1 80 ? 12.392 4.343 -10.781 1.00 76.00 80 SER A CA 1
ATOM 640 C C . SER A 1 80 ? 13.122 5.508 -10.103 1.00 76.00 80 SER A C 1
ATOM 642 O O . SER A 1 80 ? 13.135 6.617 -10.633 1.00 76.00 80 SER A O 1
ATOM 644 N N . GLY A 1 81 ? 13.761 5.253 -8.957 1.00 72.94 81 GLY A N 1
ATOM 645 C CA . GLY A 1 81 ? 14.595 6.229 -8.242 1.00 72.94 81 GLY A CA 1
ATOM 646 C C . GLY A 1 81 ? 13.863 7.183 -7.288 1.00 72.94 81 GLY A C 1
ATOM 647 O O . GLY A 1 81 ? 14.516 8.013 -6.664 1.00 72.94 81 GLY A O 1
ATOM 648 N N . PHE A 1 82 ? 12.540 7.071 -7.128 1.00 71.12 82 PHE A N 1
ATOM 649 C CA . PHE A 1 82 ? 11.755 7.980 -6.270 1.00 71.12 82 PHE A CA 1
ATOM 650 C C . PHE A 1 82 ? 11.489 7.446 -4.854 1.00 71.12 82 PHE A C 1
ATOM 652 O O . PHE A 1 82 ? 10.829 8.117 -4.060 1.00 71.12 82 PHE A O 1
ATOM 659 N N . GLY A 1 83 ? 12.054 6.283 -4.521 1.00 82.44 83 GLY A N 1
ATOM 660 C CA . GLY A 1 83 ? 11.889 5.640 -3.221 1.00 82.44 83 GLY A CA 1
ATOM 661 C C . GLY A 1 83 ? 10.499 5.033 -3.014 1.00 82.44 83 GLY A C 1
ATOM 662 O O . GLY A 1 83 ? 9.652 5.019 -3.913 1.00 82.44 83 GLY A O 1
ATOM 663 N N . PHE A 1 84 ? 10.286 4.504 -1.813 1.00 89.44 84 PHE A N 1
ATOM 664 C CA . PHE A 1 84 ? 9.008 3.938 -1.396 1.00 89.44 84 PHE A CA 1
ATOM 665 C C . PHE A 1 84 ? 8.051 5.022 -0.878 1.00 89.44 84 PHE A C 1
ATOM 667 O O . PHE A 1 84 ? 8.456 6.133 -0.526 1.00 89.44 84 PHE A O 1
ATOM 674 N N . ILE A 1 85 ? 6.769 4.675 -0.836 1.00 94.62 85 ILE A N 1
ATOM 675 C CA . ILE A 1 85 ? 5.712 5.407 -0.132 1.00 94.62 85 ILE A CA 1
ATOM 676 C C . ILE A 1 85 ? 5.264 4.570 1.066 1.00 94.62 85 ILE A C 1
ATOM 678 O O . ILE A 1 85 ? 5.504 3.363 1.098 1.00 94.62 85 ILE A O 1
ATOM 682 N N . GLN A 1 86 ? 4.620 5.196 2.043 1.00 95.12 86 GLN A N 1
ATOM 683 C CA . GLN A 1 86 ? 4.113 4.509 3.231 1.00 95.12 86 GLN A CA 1
ATOM 684 C C . GLN A 1 86 ? 2.672 4.913 3.522 1.00 95.12 86 GLN A C 1
ATOM 686 O O . GLN A 1 86 ? 2.217 5.965 3.072 1.00 95.12 86 GLN A O 1
ATOM 691 N N . THR A 1 87 ? 1.952 4.087 4.274 1.00 95.94 87 THR A N 1
ATOM 692 C CA . THR A 1 87 ? 0.626 4.449 4.774 1.00 95.94 87 THR A CA 1
ATOM 693 C C . THR A 1 87 ? 0.747 5.566 5.807 1.00 95.94 87 THR A C 1
ATOM 695 O O . THR A 1 87 ? 1.648 5.549 6.639 1.00 95.94 87 THR A O 1
ATOM 698 N N . LYS A 1 88 ? -0.197 6.513 5.811 1.00 94.19 88 LYS A N 1
ATOM 699 C CA . LYS A 1 88 ? -0.278 7.557 6.856 1.00 94.19 88 LYS A CA 1
ATOM 700 C C . LYS A 1 88 ? -0.567 6.982 8.242 1.00 94.19 88 LYS A C 1
ATOM 702 O O . LYS A 1 88 ? -0.285 7.597 9.265 1.00 94.19 88 LYS A O 1
ATOM 707 N N . ARG A 1 89 ? -1.218 5.820 8.267 1.00 94.56 89 ARG A N 1
ATOM 708 C CA . ARG A 1 89 ? -1.581 5.085 9.477 1.00 94.56 89 ARG A CA 1
ATOM 709 C C . ARG A 1 89 ? -0.503 4.059 9.787 1.00 94.56 89 ARG A C 1
ATOM 711 O O . ARG A 1 89 ? 0.037 3.435 8.874 1.00 94.56 89 ARG A O 1
ATOM 718 N N . SER A 1 90 ? -0.286 3.829 11.073 1.00 95.19 90 SER A N 1
ATOM 719 C CA . SER A 1 90 ? 0.466 2.676 11.561 1.00 95.19 90 SER A CA 1
ATOM 720 C C . SER A 1 90 ? -0.486 1.521 11.851 1.00 95.19 90 SER A C 1
ATOM 722 O O . SER A 1 90 ? -1.601 1.737 12.330 1.00 95.19 90 SER A O 1
ATOM 724 N N . PHE A 1 91 ? -0.028 0.297 11.600 1.00 96.56 91 PHE A N 1
ATOM 725 C CA . PHE A 1 91 ? -0.792 -0.924 11.839 1.00 96.56 91 PHE A CA 1
ATOM 726 C C . PHE A 1 91 ? -0.040 -1.855 12.798 1.00 96.56 91 PHE A C 1
ATOM 728 O O . PHE A 1 91 ? 1.189 -1.958 12.755 1.00 96.56 91 PHE A O 1
ATOM 735 N N . GLY A 1 92 ? -0.797 -2.513 13.677 1.00 96.50 92 GLY A N 1
ATOM 736 C CA . GLY A 1 92 ? -0.337 -3.667 14.448 1.00 96.50 92 GLY A CA 1
ATOM 737 C C . GLY A 1 92 ? -0.660 -4.953 13.693 1.00 96.50 92 GLY A C 1
ATOM 738 O O . GLY A 1 92 ? -0.401 -5.053 12.492 1.00 96.50 92 GLY A O 1
ATOM 739 N N . ASP A 1 93 ? -1.288 -5.898 14.386 1.00 96.31 93 ASP A N 1
ATOM 740 C CA . ASP A 1 93 ? -1.819 -7.110 13.767 1.00 96.31 93 ASP A CA 1
ATOM 741 C C . ASP A 1 93 ? -2.873 -6.744 12.718 1.00 96.31 93 ASP A C 1
ATOM 743 O O . ASP A 1 93 ? -3.822 -6.002 12.989 1.00 96.31 93 ASP A O 1
ATOM 747 N N . CYS A 1 94 ? -2.688 -7.234 11.494 1.00 96.25 94 CYS A N 1
ATOM 748 C CA . CYS A 1 94 ? -3.591 -6.952 10.390 1.00 96.25 94 CYS A CA 1
ATOM 749 C C . CYS A 1 94 ? -3.599 -8.077 9.355 1.00 96.25 94 CYS A C 1
ATOM 751 O O . CYS A 1 94 ? -2.662 -8.869 9.246 1.00 96.25 94 CYS A O 1
ATOM 753 N N . GLN A 1 95 ? -4.667 -8.101 8.562 1.00 96.12 95 GLN A N 1
ATOM 754 C CA . GLN A 1 95 ? -4.705 -8.784 7.279 1.00 96.12 95 GLN A CA 1
ATOM 755 C C . GLN A 1 95 ? -4.478 -7.740 6.181 1.00 96.12 95 GLN A C 1
ATOM 757 O O . GLN A 1 95 ? -5.163 -6.718 6.151 1.00 96.12 95 GLN A O 1
ATOM 762 N N . LEU A 1 96 ? -3.521 -7.992 5.286 1.00 96.75 96 LEU A N 1
ATOM 763 C CA . LEU A 1 96 ? -3.179 -7.098 4.181 1.00 96.75 96 LEU A CA 1
ATOM 764 C C . LEU A 1 96 ? -3.419 -7.796 2.837 1.00 96.75 96 LEU A C 1
ATOM 766 O O . LEU A 1 96 ? -2.922 -8.899 2.616 1.00 96.75 96 LEU A O 1
ATOM 770 N N . HIS A 1 97 ? -4.141 -7.128 1.936 1.00 95.38 97 HIS A N 1
ATOM 771 C CA . HIS A 1 97 ? -4.323 -7.535 0.538 1.00 95.38 97 HIS A CA 1
ATOM 772 C C . HIS A 1 97 ? -3.625 -6.532 -0.380 1.00 95.38 97 HIS A C 1
ATOM 774 O O . HIS A 1 97 ? -3.872 -5.330 -0.278 1.00 95.38 97 HIS A O 1
ATOM 780 N N . VAL A 1 98 ? -2.761 -7.018 -1.272 1.00 95.44 98 VAL A N 1
ATOM 781 C CA . VAL A 1 98 ? -2.065 -6.211 -2.284 1.00 95.44 98 VAL A CA 1
ATOM 782 C C . VAL A 1 98 ? -2.004 -7.002 -3.583 1.00 95.44 98 VAL A C 1
ATOM 784 O O . VAL A 1 98 ? -1.594 -8.160 -3.593 1.00 95.44 98 VAL A O 1
ATOM 787 N N . GLU A 1 99 ? -2.351 -6.345 -4.684 1.00 95.50 99 GLU A N 1
ATOM 788 C CA . GLU A 1 99 ? -2.136 -6.846 -6.039 1.00 95.50 99 GLU A CA 1
ATOM 789 C C . GLU A 1 99 ? -1.037 -6.029 -6.713 1.00 95.50 99 GLU A C 1
ATOM 791 O O . GLU A 1 99 ? -0.949 -4.811 -6.540 1.00 95.50 99 GLU A O 1
ATOM 796 N N . TRP A 1 100 ? -0.181 -6.699 -7.479 1.00 95.56 100 TRP A N 1
ATOM 797 C CA . TRP A 1 100 ? 0.939 -6.067 -8.164 1.00 95.56 100 TRP A CA 1
ATOM 798 C C . TRP A 1 100 ? 1.186 -6.718 -9.522 1.00 95.56 100 TRP A C 1
ATOM 800 O O . TRP A 1 100 ? 0.759 -7.838 -9.796 1.00 95.56 100 TRP A O 1
ATOM 810 N N . ARG A 1 101 ? 1.883 -5.984 -10.390 1.00 93.62 101 ARG A N 1
ATOM 811 C CA . ARG A 1 101 ? 2.320 -6.461 -11.702 1.00 93.62 101 ARG A CA 1
ATOM 812 C C . ARG A 1 101 ? 3.670 -5.860 -12.057 1.00 93.62 101 ARG A C 1
ATOM 814 O O . ARG A 1 101 ? 3.960 -4.724 -11.680 1.00 93.62 101 ARG A O 1
ATOM 821 N N . THR A 1 102 ? 4.463 -6.591 -12.826 1.00 90.56 102 THR A N 1
ATOM 822 C CA . THR A 1 102 ? 5.764 -6.125 -13.310 1.00 90.56 102 THR A CA 1
ATOM 823 C C . THR A 1 102 ? 5.621 -5.376 -14.643 1.00 90.56 102 THR A C 1
ATOM 825 O O . THR A 1 102 ? 4.646 -5.575 -15.379 1.00 90.56 102 THR A O 1
ATOM 828 N N . PRO A 1 103 ? 6.547 -4.454 -14.970 1.00 82.00 103 PRO A N 1
ATOM 829 C CA . PRO A 1 103 ? 6.539 -3.772 -16.260 1.00 82.00 103 PRO A CA 1
ATOM 830 C C . PRO A 1 103 ? 6.690 -4.749 -17.435 1.00 82.00 103 PRO A C 1
ATOM 832 O O . PRO A 1 103 ? 7.516 -5.657 -17.388 1.00 82.00 103 PRO A O 1
ATOM 835 N N . SER A 1 104 ? 5.959 -4.500 -18.526 1.00 85.44 104 SER A N 1
ATOM 836 C CA . SER A 1 104 ? 6.103 -5.217 -19.799 1.00 85.44 104 SER A CA 1
ATOM 837 C C . SER A 1 104 ? 6.387 -4.225 -20.941 1.00 85.44 104 SER A C 1
ATOM 839 O O . SER A 1 104 ? 5.629 -3.262 -21.090 1.00 85.44 104 SER A O 1
ATOM 841 N N . PRO A 1 105 ? 7.455 -4.409 -21.744 1.00 89.88 105 PRO A N 1
ATOM 842 C CA . PRO A 1 105 ? 8.473 -5.450 -21.601 1.00 89.88 105 PRO A CA 1
ATOM 843 C C . PRO A 1 105 ? 9.332 -5.238 -20.345 1.00 89.88 105 PRO A C 1
ATOM 845 O O . PRO A 1 105 ? 9.567 -4.099 -19.925 1.00 89.88 105 PRO A O 1
ATOM 848 N N . TYR A 1 106 ? 9.824 -6.334 -19.766 1.00 87.81 106 TYR A N 1
ATOM 849 C CA . TYR A 1 106 ? 10.728 -6.264 -18.622 1.00 87.81 106 TYR A CA 1
ATOM 850 C C . TYR A 1 106 ? 12.074 -5.640 -19.023 1.00 87.81 106 TYR A C 1
ATOM 852 O O . TYR A 1 106 ? 12.503 -5.689 -20.179 1.00 87.81 106 TYR A O 1
ATOM 860 N N . LYS A 1 107 ? 12.760 -5.047 -18.045 1.00 88.81 107 LYS A N 1
ATOM 861 C CA . LYS A 1 107 ? 14.129 -4.532 -18.173 1.00 88.81 107 LYS A CA 1
ATOM 862 C C . LYS A 1 107 ? 14.945 -4.975 -16.963 1.00 88.81 107 LYS A C 1
ATOM 864 O O . LYS A 1 107 ? 14.392 -5.130 -15.879 1.00 88.81 107 LYS A O 1
ATOM 869 N N . GLY A 1 108 ? 16.256 -5.117 -17.147 1.00 90.19 108 GLY A N 1
ATOM 870 C CA . GLY A 1 108 ? 17.170 -5.554 -16.089 1.00 90.19 108 GLY A CA 1
ATOM 871 C C . GLY A 1 108 ? 17.231 -7.076 -15.927 1.00 90.19 108 GLY A C 1
ATOM 872 O O . GLY A 1 108 ? 16.606 -7.816 -16.682 1.00 90.19 108 GLY A O 1
ATOM 873 N N . ASN A 1 109 ? 18.027 -7.531 -14.958 1.00 92.94 109 ASN A N 1
ATOM 874 C CA . ASN A 1 109 ? 18.272 -8.945 -14.654 1.00 92.94 109 ASN A CA 1
ATOM 875 C C . ASN A 1 109 ? 18.373 -9.154 -13.134 1.00 92.94 109 ASN A C 1
ATOM 877 O O . ASN A 1 109 ? 18.796 -8.242 -12.417 1.00 92.94 109 ASN A O 1
ATOM 881 N N . GLY A 1 110 ? 18.051 -10.361 -12.656 1.00 92.56 110 GLY A N 1
ATOM 882 C CA . GLY A 1 110 ? 18.126 -10.718 -11.234 1.00 92.56 110 GLY A CA 1
ATOM 883 C C . GLY A 1 110 ? 17.356 -9.731 -10.352 1.00 92.56 110 GLY A C 1
ATOM 884 O O . GLY A 1 110 ? 16.262 -9.307 -10.704 1.00 92.56 110 GLY A O 1
ATOM 885 N N . GLN A 1 111 ? 17.972 -9.282 -9.255 1.00 93.44 111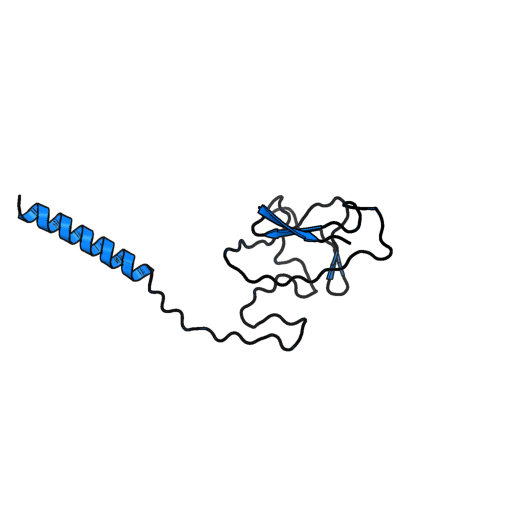 GLN A N 1
ATOM 886 C CA . GLN A 1 111 ? 17.394 -8.291 -8.332 1.00 93.44 111 GLN A CA 1
ATOM 887 C C . GLN A 1 111 ? 17.138 -6.905 -8.956 1.00 93.44 111 GLN A C 1
ATOM 889 O O . GLN A 1 111 ? 16.565 -6.045 -8.303 1.00 93.44 111 GLN A O 1
ATOM 894 N N . ASN A 1 112 ? 17.548 -6.655 -10.201 1.00 89.81 112 ASN A N 1
ATOM 895 C CA . ASN A 1 112 ? 17.275 -5.400 -10.908 1.00 89.81 112 ASN A CA 1
ATOM 896 C C . ASN A 1 112 ? 16.131 -5.529 -11.929 1.00 89.81 112 ASN A C 1
ATOM 898 O O . ASN A 1 112 ? 15.961 -4.642 -12.765 1.00 89.81 112 ASN A O 1
ATOM 902 N N . ARG A 1 113 ? 15.372 -6.633 -11.904 1.00 91.94 113 ARG A N 1
ATOM 903 C CA . ARG A 1 113 ? 14.241 -6.887 -12.803 1.00 91.94 113 ARG A CA 1
ATOM 904 C C . ARG A 1 113 ? 12.926 -6.817 -12.024 1.00 91.94 113 ARG A C 1
ATOM 906 O O . ARG A 1 113 ? 12.574 -7.745 -11.314 1.00 91.94 113 ARG A O 1
ATOM 913 N N . GLY A 1 114 ? 12.217 -5.693 -12.134 1.00 90.75 114 GLY A N 1
ATOM 914 C CA . GLY A 1 114 ? 10.892 -5.533 -11.513 1.00 90.75 114 GLY A CA 1
ATOM 915 C C . GLY A 1 114 ? 10.876 -5.599 -9.979 1.00 90.75 114 GLY A C 1
ATOM 916 O O . GLY A 1 114 ? 9.855 -5.962 -9.410 1.00 90.75 114 GLY A O 1
ATOM 917 N N . ASN A 1 115 ? 11.992 -5.271 -9.320 1.00 92.25 115 ASN A N 1
ATOM 918 C CA . ASN A 1 115 ? 12.141 -5.383 -7.869 1.00 92.25 115 ASN A CA 1
ATOM 919 C C . ASN A 1 115 ? 11.348 -4.307 -7.112 1.00 92.25 115 ASN A C 1
ATOM 921 O O . ASN A 1 115 ? 11.430 -3.116 -7.429 1.00 92.25 115 ASN A O 1
ATOM 925 N N . SER A 1 116 ? 10.596 -4.744 -6.109 1.00 93.44 116 SER A N 1
ATOM 926 C CA . SER A 1 116 ? 9.870 -3.931 -5.142 1.00 93.44 116 SER A CA 1
ATOM 927 C C . SER A 1 116 ? 9.653 -4.751 -3.863 1.00 93.44 116 SER A C 1
ATOM 929 O O . SER A 1 116 ? 10.145 -5.866 -3.740 1.00 93.44 116 SER A O 1
ATOM 931 N N . GLY A 1 117 ? 8.859 -4.244 -2.927 1.00 95.38 117 GLY A N 1
ATOM 932 C CA . GLY A 1 117 ? 8.550 -4.985 -1.713 1.00 95.38 117 GLY A CA 1
ATOM 933 C C . GLY A 1 117 ? 7.459 -4.331 -0.889 1.00 95.38 117 GLY A C 1
ATOM 934 O O . GLY A 1 117 ? 7.175 -3.136 -1.017 1.00 95.38 117 GLY A O 1
ATOM 935 N N . VAL A 1 118 ? 6.846 -5.135 -0.026 1.00 97.38 118 VAL A N 1
ATOM 936 C CA . VAL A 1 118 ? 5.942 -4.662 1.023 1.00 97.38 118 VAL A CA 1
ATOM 937 C C . VAL A 1 118 ? 6.670 -4.779 2.352 1.00 97.38 118 VAL A C 1
ATOM 939 O O . VAL A 1 118 ? 6.905 -5.884 2.836 1.00 97.38 118 VAL A O 1
ATOM 942 N N . LEU A 1 119 ? 7.022 -3.644 2.956 1.00 96.62 119 LEU A N 1
ATOM 943 C CA . LEU A 1 119 ? 7.636 -3.616 4.282 1.00 96.62 119 LEU A CA 1
ATOM 944 C C . LEU A 1 119 ? 6.550 -3.601 5.360 1.00 96.62 119 LEU A C 1
ATOM 946 O O . LEU A 1 119 ? 5.952 -2.562 5.647 1.00 96.62 119 LEU A O 1
ATOM 950 N N . LEU A 1 120 ? 6.326 -4.747 5.999 1.00 97.31 120 LEU A N 1
ATOM 951 C CA . LEU A 1 120 ? 5.445 -4.853 7.154 1.00 97.31 120 LEU A CA 1
ATOM 952 C C . LEU A 1 120 ? 6.021 -4.022 8.300 1.00 97.31 120 LEU A C 1
ATOM 954 O O . LEU A 1 120 ? 7.167 -4.215 8.718 1.00 97.31 120 LEU A O 1
ATOM 958 N N . GLN A 1 121 ? 5.220 -3.057 8.760 1.00 95.12 121 GLN A N 1
ATOM 959 C CA . GLN A 1 121 ? 5.575 -2.101 9.815 1.00 95.12 121 GLN A CA 1
ATOM 960 C C . GLN A 1 121 ? 6.856 -1.298 9.519 1.00 95.12 121 GLN A C 1
ATOM 962 O O . GLN A 1 121 ? 7.490 -0.779 10.433 1.00 95.12 121 GLN A O 1
ATOM 967 N N . GLY A 1 122 ? 7.252 -1.199 8.244 1.00 93.25 122 GLY A N 1
ATOM 968 C CA . GLY A 1 122 ? 8.494 -0.543 7.831 1.00 93.25 122 GLY A CA 1
ATOM 969 C C . GLY A 1 122 ? 9.775 -1.322 8.159 1.00 93.25 122 GLY A C 1
ATOM 970 O O . GLY A 1 122 ? 10.857 -0.757 8.036 1.00 93.25 122 GLY A O 1
ATOM 971 N N . LEU A 1 123 ? 9.674 -2.591 8.579 1.00 95.38 123 LEU A N 1
ATOM 972 C CA . LEU A 1 123 ? 10.810 -3.373 9.085 1.00 95.38 123 LEU A CA 1
ATOM 973 C C . LEU A 1 123 ? 11.044 -4.677 8.320 1.00 95.38 123 LEU A C 1
ATOM 975 O O . LEU A 1 123 ? 12.190 -5.011 8.026 1.00 95.38 123 LEU A O 1
ATOM 979 N N . TYR A 1 124 ? 9.979 -5.421 8.016 1.00 97.44 124 TYR A N 1
ATOM 980 C CA . TYR A 1 124 ? 10.087 -6.780 7.482 1.00 97.44 124 TYR A CA 1
ATOM 981 C C . TYR A 1 124 ? 9.551 -6.838 6.059 1.00 97.44 124 TYR A C 1
ATOM 983 O O . TYR A 1 124 ? 8.359 -6.646 5.831 1.00 97.44 124 TYR A O 1
ATOM 991 N N . GLU A 1 125 ? 10.429 -7.089 5.096 1.00 97.56 125 GLU A N 1
ATOM 992 C CA . GLU A 1 125 ? 10.067 -7.075 3.684 1.00 97.56 125 GLU A CA 1
ATOM 993 C C . GLU A 1 125 ? 9.492 -8.417 3.221 1.00 97.56 125 GLU A C 1
ATOM 995 O O . GLU A 1 125 ? 10.118 -9.471 3.349 1.00 97.56 125 GLU A O 1
ATOM 1000 N N . VAL A 1 126 ? 8.304 -8.356 2.624 1.00 98.12 126 VAL A N 1
ATOM 1001 C CA . VAL A 1 126 ? 7.781 -9.394 1.738 1.00 98.12 126 VAL A CA 1
ATOM 1002 C C . VAL A 1 126 ? 8.170 -9.012 0.314 1.00 98.12 126 VAL A C 1
ATOM 1004 O O . VAL A 1 126 ? 7.710 -7.993 -0.208 1.00 98.12 126 VAL A O 1
ATOM 1007 N N . GLN A 1 127 ? 9.040 -9.821 -0.290 1.00 97.44 127 GLN A N 1
ATOM 1008 C CA . GLN A 1 127 ? 9.674 -9.496 -1.564 1.00 97.44 127 GLN A CA 1
ATOM 1009 C C . GLN A 1 127 ? 8.692 -9.515 -2.739 1.00 97.44 127 GLN A C 1
ATOM 1011 O O . GLN A 1 127 ? 7.907 -10.455 -2.884 1.00 97.44 127 GLN A O 1
ATOM 1016 N N . ILE A 1 128 ? 8.806 -8.520 -3.623 1.00 95.88 128 ILE A N 1
ATOM 1017 C CA . ILE A 1 128 ? 8.154 -8.488 -4.937 1.00 95.88 128 ILE A CA 1
ATOM 1018 C C . ILE A 1 128 ? 9.245 -8.475 -6.012 1.00 95.88 128 ILE A C 1
ATOM 1020 O O . ILE A 1 128 ? 10.081 -7.576 -6.061 1.00 95.88 128 ILE A O 1
ATOM 1024 N N . LEU A 1 129 ? 9.251 -9.477 -6.890 1.00 94.25 129 LEU A N 1
ATOM 1025 C CA . LEU A 1 129 ? 10.257 -9.604 -7.944 1.00 94.25 129 LEU A CA 1
ATOM 1026 C C . LEU A 1 129 ? 9.685 -10.348 -9.158 1.00 94.25 129 LEU A C 1
ATOM 1028 O O . LEU A 1 129 ? 8.831 -11.218 -8.990 1.00 94.25 129 LEU A O 1
ATOM 1032 N N . ASP A 1 130 ? 10.170 -9.993 -10.352 1.00 92.00 130 ASP A N 1
ATOM 1033 C CA . ASP A 1 130 ? 9.845 -10.637 -11.639 1.00 92.00 130 ASP A CA 1
ATOM 1034 C C . ASP A 1 130 ? 10.747 -11.842 -11.956 1.00 92.00 130 ASP A C 1
ATOM 1036 O O . ASP A 1 130 ? 11.992 -11.696 -11.867 1.00 92.00 130 ASP A O 1
#

Radius of gyration: 23.91 Å; chains: 1; bounding box: 38×29×85 Å

Secondary structure (DSSP, 8-state):
-HHHHHHHHHHHHHHHHHHHHHT---------PPPSSTTSPPTT---S--SS--TTEE-TT-TTS---PEEETTEEE--TTS---EESS--SS----------SS--S-GGGSS-EEEEETTTEEEEE--

pLDDT: mean 85.47, std 13.0, range [52.72, 98.12]

Foldseek 3Di:
DVVVVVVVVVVVVVVVVVVVVVPPPPPPPDDWACAPDDLGHIPPDDPCFQQPDRPQKAAPVDDVGRDPWDGDDRDTHDDPPPDDIDGPDADDDDDDDDDDDFDPPWDDDDCVTRWDFDQRRVHRTDTDHD

Sequence (130 aa):
MKDLFLLFLLQWFIHAALYSQTERRSSSITEVTPGKGYTEPPSDAVVLFDGKNLNEWESPKGNNYLATWKVSEGFFTAPSGFGFIQTKRSFGDCQLHVEWRTPSPYKGNGQNRGNSGVLLQGLYEVQILD